Protein AF-A0AAP3DM49-F1 (afdb_monomer)

InterPro domains:
  IPR015915 Kelch-type beta-propeller [G3DSA:2.120.10.80] (5-156)
  IPR015915 Kelch-type beta-propeller [SSF117281] (11-156)

Secondary structure (DSSP, 8-state):
---------TT------------SS--SS-EEEEETTEEEEE-SS-EEEEETTTTEEEE-PPPPP---SS-S---EEEEEETTEEEEEEEEEETTEEEEEEEETTTTEEEEPP-SS-SEEEEEEE-SSEEEEEEESSS-TTT--EEEEEETTTTB-

pLDDT: mean 80.51, std 18.27, range [34.19, 98.38]

Sequence (156 aa):
MDAVGYSLAQNFIPYRWREESTFPIEEDYVRTVCYGSSVYCVSRTRVQIYDVITKTWRNGAPPPKSYFEGDEDVRFDIALYKDRIYWVGGTMDSYKGSFHLYDIKSNKWEQGQNDYIRDVVSCEVVGDKLYVISSEDRSLWYKKSFLVYDFLTSTW

Solvent-accessible surface area (backbone atoms only — not comparable to full-atom values): 9510 Å² total; per-residue (Å²): 137,83,88,81,85,85,77,98,55,102,78,67,78,76,94,68,91,76,89,84,70,82,76,92,69,90,74,62,86,63,42,78,48,77,56,92,60,31,40,42,38,38,36,80,67,37,27,43,33,37,29,74,82,82,67,44,77,47,76,54,56,54,57,77,76,56,69,60,96,67,89,90,77,73,36,48,30,59,38,72,54,93,68,30,40,38,41,38,24,17,54,37,48,98,85,40,20,34,35,35,35,34,36,66,87,81,52,42,77,48,81,52,90,66,95,63,57,23,30,28,78,42,46,50,68,62,83,69,30,39,41,33,42,30,9,69,41,98,40,74,90,80,35,76,39,83,46,54,34,31,70,85,81,73,41,108

Foldseek 3Di:
DDDDDDDDDPPDPDPDDDDLDDDPDDAPPWAWDDDPQWIFTAGQWFTWIARNPVRDIDTFDTDDHQPDPDDDAQAWEWDDDDQKIWIWFGHRDDQFGFTWIQRNVVSDIDGADDDAARHFPYWYDDPQKIWTWGASGSDDPPGTDIDIQGNVVSGD

Radius of gyration: 18.18 Å; Cα contacts (8 Å, |Δi|>4): 308; chains: 1; bounding box: 58×42×36 Å

Mean predicted aligned error: 9.1 Å

Structure (mmCIF, N/CA/C/O backbone):
data_AF-A0AAP3DM49-F1
#
_entry.id   AF-A0AAP3DM49-F1
#
loop_
_atom_site.group_PDB
_atom_site.id
_atom_site.type_symbol
_atom_site.label_atom_id
_atom_site.label_alt_id
_atom_site.label_comp_id
_atom_site.label_asym_id
_atom_site.label_entity_id
_atom_site.label_seq_id
_atom_site.pdbx_PDB_ins_code
_atom_site.Cartn_x
_atom_site.Cartn_y
_atom_site.Cartn_z
_atom_site.occupancy
_atom_site.B_iso_or_equiv
_atom_site.auth_seq_id
_atom_site.auth_comp_id
_atom_site.auth_asym_id
_atom_site.auth_atom_id
_atom_site.pdbx_PDB_model_num
ATOM 1 N N . MET A 1 1 ? -17.341 26.417 9.114 1.00 34.19 1 MET A N 1
ATOM 2 C CA . MET A 1 1 ? -18.198 27.516 8.613 1.00 34.19 1 MET A CA 1
ATOM 3 C C . MET A 1 1 ? -18.935 26.966 7.412 1.00 34.19 1 MET A C 1
ATOM 5 O O . MET A 1 1 ? -18.324 26.776 6.367 1.00 34.19 1 MET A O 1
ATOM 9 N N . ASP A 1 2 ? -20.196 26.590 7.597 1.00 36.22 2 ASP A N 1
ATOM 10 C CA . ASP A 1 2 ? -20.716 25.425 6.881 1.00 36.22 2 ASP A CA 1
ATOM 11 C C . ASP A 1 2 ? -21.700 25.866 5.794 1.00 36.22 2 ASP A C 1
ATOM 13 O O . ASP A 1 2 ? -22.807 26.326 6.077 1.00 36.22 2 ASP A O 1
ATOM 17 N N . ALA A 1 3 ? -21.282 25.744 4.534 1.00 34.47 3 ALA A N 1
ATOM 18 C CA . ALA A 1 3 ? -22.101 26.099 3.382 1.00 34.47 3 ALA A CA 1
ATOM 19 C C . ALA A 1 3 ? -23.149 25.006 3.105 1.00 34.47 3 ALA A C 1
ATOM 21 O O . ALA A 1 3 ? -22.873 24.015 2.431 1.00 34.47 3 ALA A O 1
ATOM 22 N N . VAL A 1 4 ? -24.366 25.186 3.627 1.00 45.91 4 VAL A N 1
ATOM 23 C CA . VAL A 1 4 ? -25.487 24.256 3.407 1.00 45.91 4 VAL A CA 1
ATOM 24 C C . VAL A 1 4 ? -26.321 24.704 2.205 1.00 45.91 4 VAL A C 1
ATOM 26 O O . VAL A 1 4 ? -27.171 25.587 2.314 1.00 45.91 4 VAL A O 1
ATOM 29 N N . GLY A 1 5 ? -26.095 24.072 1.052 1.00 38.22 5 GLY A N 1
ATOM 30 C CA . GLY A 1 5 ? -26.987 24.176 -0.104 1.00 38.22 5 GLY A CA 1
ATOM 31 C C . GLY A 1 5 ? -28.223 23.290 0.073 1.00 38.22 5 GLY A C 1
ATOM 32 O O . GLY A 1 5 ? -28.094 22.091 0.313 1.00 38.22 5 GLY A O 1
ATOM 33 N N . TYR A 1 6 ? -29.421 23.863 -0.060 1.00 40.28 6 TYR A N 1
ATOM 34 C CA . TYR A 1 6 ? -30.686 23.126 0.024 1.00 40.28 6 TYR A CA 1
ATOM 35 C C . TYR A 1 6 ? -31.212 22.761 -1.370 1.00 40.28 6 TYR A C 1
ATOM 37 O O . TYR A 1 6 ? -31.280 23.611 -2.255 1.00 40.28 6 TYR A O 1
ATOM 45 N N . SER A 1 7 ? -31.664 21.516 -1.545 1.00 41.06 7 SER A N 1
ATOM 46 C CA . SER A 1 7 ? -32.517 21.109 -2.669 1.00 41.06 7 SER A CA 1
ATOM 47 C C . SER A 1 7 ? -33.579 20.110 -2.194 1.00 41.06 7 SER A C 1
ATOM 49 O O . SER A 1 7 ? -33.396 19.421 -1.189 1.00 41.06 7 SER A O 1
ATOM 51 N N . LEU A 1 8 ? -34.733 20.086 -2.864 1.00 43.41 8 LEU A N 1
ATOM 52 C CA . LEU A 1 8 ? -35.932 19.383 -2.396 1.00 43.41 8 LEU A CA 1
ATOM 53 C C . LEU A 1 8 ? -35.984 17.935 -2.906 1.00 43.41 8 LEU A C 1
ATOM 55 O O . LEU A 1 8 ? -36.636 17.644 -3.906 1.00 43.41 8 LEU A O 1
ATOM 59 N N . ALA A 1 9 ? -35.339 17.017 -2.184 1.00 41.59 9 ALA A N 1
ATOM 60 C CA . ALA A 1 9 ? -35.462 15.574 -2.398 1.00 41.59 9 ALA A CA 1
ATOM 61 C C . ALA A 1 9 ? -35.582 14.830 -1.053 1.00 41.59 9 ALA A C 1
ATOM 63 O O . ALA A 1 9 ? -34.645 14.798 -0.257 1.00 41.59 9 ALA A O 1
ATOM 64 N N . GLN A 1 10 ? -36.742 14.216 -0.793 1.00 43.09 10 GLN A N 1
ATOM 65 C CA . GLN A 1 10 ? -37.153 13.706 0.532 1.00 43.09 10 GLN A CA 1
ATOM 66 C C . GLN A 1 10 ? -36.429 12.437 1.043 1.00 43.09 10 GLN A C 1
ATOM 68 O O . GLN A 1 10 ? -36.891 11.822 1.996 1.00 43.09 10 GLN A O 1
ATOM 73 N N . ASN A 1 11 ? -35.287 12.057 0.461 1.00 49.41 11 ASN A N 1
ATOM 74 C CA . ASN A 1 11 ? -34.416 10.982 0.966 1.00 49.41 11 ASN A CA 1
ATOM 75 C C . ASN A 1 11 ? -32.922 11.372 0.990 1.00 49.41 11 ASN A C 1
ATOM 77 O O . ASN A 1 11 ? -32.046 10.510 1.012 1.00 49.41 11 ASN A O 1
ATOM 81 N N . PHE A 1 12 ? -32.603 12.672 1.003 1.00 51.88 12 PHE A N 1
ATOM 82 C CA . PHE A 1 12 ? -31.234 13.123 1.266 1.00 51.88 12 PHE A CA 1
ATOM 83 C C . PHE A 1 12 ? -30.866 12.915 2.742 1.00 51.88 12 PHE A C 1
ATOM 85 O O . PHE A 1 12 ? -31.283 13.681 3.612 1.00 51.88 12 PHE A O 1
ATOM 92 N N . ILE A 1 13 ? -29.987 11.946 3.012 1.00 62.31 13 ILE A N 1
ATOM 93 C CA . ILE A 1 13 ? -29.038 12.091 4.122 1.00 62.31 13 ILE A CA 1
ATOM 94 C C . ILE A 1 13 ? -28.158 13.293 3.739 1.00 62.31 13 ILE A C 1
ATOM 96 O O . ILE A 1 13 ? -27.504 13.237 2.696 1.00 62.31 13 ILE A O 1
ATOM 100 N N . PRO A 1 14 ? -28.153 14.404 4.497 1.00 57.47 14 PRO A N 1
ATOM 101 C CA . PRO A 1 14 ? -27.366 15.568 4.114 1.00 57.47 14 PRO A CA 1
ATOM 102 C C . PRO A 1 14 ? -25.878 15.213 4.161 1.00 57.47 14 PRO A C 1
ATOM 104 O O . PRO A 1 14 ? -25.406 14.694 5.174 1.00 57.47 14 PRO A O 1
ATOM 107 N N . TYR A 1 15 ? -25.146 15.525 3.087 1.00 61.72 15 TYR A N 1
ATOM 108 C CA . TYR A 1 15 ? -23.695 15.345 2.981 1.00 61.72 15 TYR A CA 1
ATOM 109 C C . TYR A 1 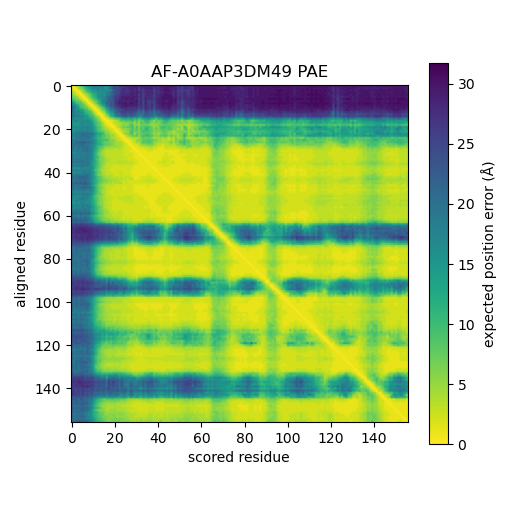15 ? -22.965 16.215 4.016 1.00 61.72 15 TYR A C 1
ATOM 111 O O . TYR A 1 15 ? -22.553 17.341 3.741 1.00 61.72 15 TYR A O 1
ATOM 119 N N . ARG A 1 16 ? -22.847 15.698 5.240 1.00 70.88 16 ARG A N 1
ATOM 120 C CA . ARG A 1 16 ? -22.150 16.329 6.359 1.00 70.88 16 ARG A CA 1
ATOM 121 C C . ARG A 1 16 ? -20.836 15.605 6.582 1.00 70.88 16 ARG A C 1
ATOM 123 O O . ARG A 1 16 ? -20.831 14.420 6.905 1.00 70.88 16 ARG A O 1
ATOM 130 N N . TRP A 1 17 ? -19.738 16.337 6.452 1.00 74.75 17 TRP A N 1
ATOM 131 C CA . TRP A 1 17 ? -18.451 15.883 6.957 1.00 74.75 17 TRP A CA 1
ATOM 132 C C . TRP A 1 17 ? -18.548 15.690 8.473 1.00 74.75 17 TRP A C 1
ATOM 134 O O . TRP A 1 17 ? -19.102 16.535 9.179 1.00 74.75 17 TRP A O 1
ATOM 144 N N . ARG A 1 18 ? -18.031 14.563 8.961 1.00 78.25 18 ARG A N 1
ATOM 145 C CA . ARG A 1 18 ? -17.953 14.228 10.382 1.00 78.25 18 ARG A CA 1
ATOM 146 C C . ARG A 1 18 ? -16.551 13.728 10.693 1.00 78.25 18 ARG A C 1
ATOM 148 O O . ARG A 1 18 ? -16.019 12.887 9.976 1.00 78.25 18 ARG A O 1
ATOM 155 N N . GLU A 1 19 ? -16.000 14.208 11.797 1.00 79.06 19 GLU A N 1
ATOM 156 C CA . GLU A 1 19 ? -14.823 13.617 12.415 1.00 79.06 19 GLU A CA 1
ATOM 157 C C . GLU A 1 19 ? -15.241 12.358 13.200 1.00 79.06 19 GLU A C 1
ATOM 159 O O . GLU A 1 19 ? -16.093 12.417 14.091 1.00 79.06 19 GLU A O 1
ATOM 164 N N . GLU A 1 20 ? -14.694 11.200 12.824 1.00 75.50 20 GLU A N 1
ATOM 165 C CA . GLU A 1 20 ? -14.946 9.913 13.496 1.00 75.50 20 GLU A CA 1
ATOM 166 C C . GLU A 1 20 ? -13.873 9.587 14.549 1.00 75.50 20 GLU A C 1
ATOM 168 O O . GLU A 1 20 ? -14.151 8.874 15.513 1.00 75.50 20 GLU A O 1
ATOM 173 N N . SER A 1 21 ? -12.645 10.080 14.354 1.00 80.06 21 SER A N 1
ATOM 174 C CA . SER A 1 21 ? -11.493 9.924 15.248 1.00 80.06 21 SER A CA 1
ATOM 175 C C . SER A 1 21 ? -10.353 10.837 14.783 1.00 80.06 21 SER A C 1
ATOM 177 O O . SER A 1 21 ? -10.177 11.012 13.575 1.00 80.06 21 SER A O 1
ATOM 179 N N . THR A 1 22 ? -9.551 11.364 15.709 1.00 77.50 22 THR A N 1
ATOM 180 C CA . THR A 1 22 ? -8.269 12.000 15.376 1.00 77.50 22 THR A CA 1
ATOM 181 C C . THR A 1 22 ? -7.237 10.953 14.951 1.00 77.50 22 THR A C 1
ATOM 183 O O . THR A 1 22 ? -7.276 9.797 15.376 1.00 77.50 22 THR A O 1
ATOM 186 N N . PHE A 1 23 ? -6.293 11.357 14.101 1.00 74.75 23 PHE A N 1
ATOM 187 C CA . PHE A 1 23 ? -5.156 10.527 13.701 1.00 74.75 23 PHE A CA 1
ATOM 188 C C . PHE A 1 23 ? -4.154 10.472 14.878 1.00 74.75 23 PHE A C 1
ATOM 190 O O . PHE A 1 23 ? -3.756 11.532 15.359 1.00 74.75 23 PHE A O 1
ATOM 197 N N . PRO A 1 24 ? -3.773 9.293 15.412 1.00 79.25 24 PRO A N 1
ATOM 198 C CA . PRO A 1 24 ? -3.130 9.216 16.729 1.00 79.25 24 PRO A CA 1
ATOM 199 C C . PRO A 1 24 ? -1.628 9.529 16.708 1.00 79.25 24 PRO A C 1
ATOM 201 O O . PRO A 1 24 ? -1.058 9.824 17.758 1.00 79.25 24 PRO A O 1
ATOM 204 N N . ILE A 1 25 ? -0.983 9.465 15.540 1.00 81.69 25 ILE A N 1
ATOM 205 C CA . ILE A 1 25 ? 0.359 10.002 15.300 1.00 81.69 25 ILE A CA 1
ATOM 206 C C . ILE A 1 25 ? 0.333 10.716 13.950 1.00 81.69 25 ILE A C 1
ATOM 208 O O . ILE A 1 25 ? 0.103 10.072 12.927 1.00 81.69 25 ILE A O 1
ATOM 212 N N . GLU A 1 26 ? 0.560 12.027 13.939 1.00 79.19 26 GLU A N 1
ATOM 213 C CA . GLU A 1 26 ? 0.622 12.823 12.709 1.00 79.19 26 GLU A CA 1
ATOM 214 C C . GLU A 1 26 ? 1.755 12.326 11.793 1.00 79.19 26 GLU A C 1
ATOM 216 O O . GLU A 1 26 ? 2.895 12.165 12.223 1.00 79.19 26 GLU A O 1
ATOM 221 N N . GLU A 1 27 ? 1.428 12.058 10.528 1.00 81.19 27 GLU A N 1
ATOM 222 C CA . GLU A 1 27 ? 2.357 11.619 9.482 1.00 81.19 27 GLU A CA 1
ATOM 223 C C . GLU A 1 27 ? 1.943 12.271 8.155 1.00 81.19 27 GLU A C 1
ATOM 225 O O . GLU A 1 27 ? 0.755 12.493 7.909 1.00 81.19 27 GLU A O 1
ATOM 230 N N . ASP A 1 28 ? 2.911 12.534 7.279 1.00 77.75 28 ASP A N 1
ATOM 231 C CA . ASP A 1 28 ? 2.680 13.056 5.933 1.00 77.75 28 ASP A CA 1
ATOM 232 C C . ASP A 1 28 ? 2.716 11.949 4.859 1.00 77.75 28 ASP A C 1
ATOM 234 O O . ASP A 1 28 ? 2.939 10.768 5.142 1.00 77.75 28 ASP A O 1
ATOM 238 N N . TYR A 1 29 ? 2.431 12.334 3.608 1.00 81.00 29 TYR A N 1
ATOM 239 C CA . TYR A 1 29 ? 2.415 11.456 2.427 1.00 81.00 29 TYR A CA 1
ATOM 240 C C . TYR A 1 29 ? 1.614 10.148 2.585 1.00 81.00 29 TYR A C 1
ATOM 242 O O . TYR A 1 29 ? 1.850 9.182 1.860 1.00 81.00 29 TYR A O 1
ATOM 250 N N . VAL A 1 30 ? 0.632 10.125 3.489 1.00 89.06 30 VAL A N 1
ATOM 251 C CA . VAL A 1 30 ? -0.193 8.947 3.770 1.00 89.06 30 VAL A CA 1
ATOM 252 C C . VAL A 1 30 ? -0.918 8.468 2.505 1.00 89.06 30 VAL A C 1
ATOM 254 O O . VAL A 1 30 ? -1.437 9.261 1.713 1.00 89.06 30 VAL A O 1
ATOM 257 N N . ARG A 1 31 ? -0.967 7.148 2.328 1.00 93.62 31 ARG A N 1
ATOM 258 C CA . ARG A 1 31 ? -1.854 6.435 1.402 1.00 93.62 31 ARG A CA 1
ATOM 259 C C . ARG A 1 31 ? -2.789 5.525 2.185 1.00 93.62 31 ARG A C 1
ATOM 261 O O . ARG A 1 31 ? -2.442 5.076 3.277 1.00 93.62 31 ARG A O 1
ATOM 268 N N . THR A 1 32 ? -3.970 5.249 1.640 1.00 96.00 32 THR A N 1
ATOM 269 C CA . THR A 1 32 ? -5.011 4.487 2.344 1.00 96.00 32 THR A CA 1
ATOM 270 C C . THR A 1 32 ? -5.623 3.397 1.484 1.00 96.00 32 THR A C 1
ATOM 272 O O . THR A 1 32 ? -6.038 3.672 0.363 1.00 96.00 32 THR A O 1
ATOM 275 N N . VAL A 1 33 ? -5.770 2.195 2.046 1.00 97.88 33 VAL A N 1
ATOM 276 C CA . VAL A 1 33 ? -6.575 1.104 1.467 1.00 97.88 33 VAL A CA 1
ATOM 277 C C . VAL A 1 33 ? -7.485 0.478 2.522 1.00 97.88 33 VAL A C 1
ATOM 279 O O . VAL A 1 33 ? -7.161 0.466 3.710 1.00 97.88 33 VAL A O 1
ATOM 282 N N . CYS A 1 34 ? -8.628 -0.055 2.092 1.00 97.75 34 CYS A N 1
ATOM 283 C CA . CYS A 1 34 ? -9.630 -0.656 2.972 1.00 97.75 34 CYS A CA 1
ATOM 284 C C . CYS A 1 34 ? -9.630 -2.182 2.830 1.00 97.75 34 CYS A C 1
ATOM 286 O O . CYS A 1 34 ? -9.885 -2.698 1.744 1.00 97.75 34 CYS A O 1
ATOM 288 N N . TYR A 1 35 ? -9.403 -2.904 3.928 1.00 97.81 35 TYR A N 1
ATOM 289 C CA . TYR A 1 35 ? -9.494 -4.365 3.992 1.00 97.81 35 TYR A CA 1
ATOM 290 C C . TYR A 1 35 ? -10.443 -4.765 5.131 1.00 97.81 35 TYR A C 1
ATOM 292 O O . TYR A 1 35 ? -10.153 -4.557 6.313 1.00 97.81 35 TYR A O 1
ATOM 300 N N . GLY A 1 36 ? -11.604 -5.324 4.779 1.00 97.06 36 GLY A N 1
ATOM 301 C CA . GLY A 1 36 ? -12.672 -5.615 5.740 1.00 97.06 36 GLY A CA 1
ATOM 302 C C . GLY A 1 36 ? -13.152 -4.346 6.455 1.00 97.06 36 GLY A C 1
ATOM 303 O O . GLY A 1 36 ? -13.514 -3.366 5.811 1.00 97.06 36 GLY A O 1
ATOM 304 N N . SER A 1 37 ? -13.137 -4.360 7.789 1.00 96.88 37 SER A N 1
ATOM 305 C CA . SER A 1 37 ? -13.428 -3.201 8.646 1.00 96.88 37 SER A CA 1
ATOM 306 C C . SER A 1 37 ? -12.239 -2.253 8.853 1.00 96.88 37 SER A C 1
ATOM 308 O O . SER A 1 37 ? -12.407 -1.200 9.465 1.00 96.88 37 SER A O 1
ATOM 310 N N . SER A 1 38 ? -11.036 -2.610 8.393 1.00 97.69 38 SER A N 1
ATOM 311 C CA . SER A 1 38 ? -9.807 -1.856 8.659 1.00 97.69 38 SER A CA 1
ATOM 312 C C . SER A 1 38 ? -9.429 -0.931 7.498 1.00 97.69 38 SER A C 1
ATOM 314 O O . SER A 1 38 ? -9.205 -1.390 6.376 1.00 97.69 38 SER A O 1
ATOM 316 N N . VAL A 1 39 ? -9.266 0.361 7.789 1.00 97.31 39 VAL A N 1
ATOM 317 C CA . VAL A 1 39 ? -8.558 1.316 6.924 1.00 97.31 39 VAL A CA 1
ATOM 318 C C . VAL A 1 39 ? -7.079 1.282 7.299 1.00 97.31 39 VAL A C 1
ATOM 320 O O . VAL A 1 39 ? -6.716 1.561 8.442 1.00 97.31 39 VAL A O 1
ATOM 323 N N . TYR A 1 40 ? -6.230 0.917 6.344 1.00 97.62 40 TYR A N 1
ATOM 324 C CA . TYR A 1 40 ? -4.778 0.877 6.483 1.00 97.62 40 TYR A CA 1
ATOM 325 C C . TYR A 1 40 ? -4.178 2.178 5.956 1.00 97.62 40 TYR A C 1
ATOM 327 O O . TYR A 1 40 ? -4.140 2.389 4.747 1.00 97.62 40 TYR A O 1
ATOM 335 N N . CYS A 1 41 ? -3.697 3.024 6.862 1.00 96.00 41 CYS A N 1
ATOM 336 C CA . CYS A 1 41 ? -3.040 4.292 6.569 1.00 96.00 41 CYS A CA 1
ATOM 337 C C . CYS A 1 41 ? -1.518 4.090 6.600 1.00 96.00 41 CYS A C 1
ATOM 339 O O . CYS A 1 41 ? -0.919 3.939 7.667 1.00 96.00 41 CYS A O 1
ATOM 341 N N . VAL A 1 42 ? -0.897 4.053 5.424 1.00 93.25 42 VAL A N 1
ATOM 342 C CA . VAL A 1 42 ? 0.537 3.792 5.237 1.00 93.25 42 VAL A CA 1
ATOM 343 C C . VAL A 1 42 ? 1.249 5.111 4.949 1.00 93.25 42 VAL A C 1
ATOM 345 O O . VAL A 1 42 ? 0.901 5.796 3.990 1.00 93.25 42 VAL A O 1
ATOM 348 N N . SER A 1 43 ? 2.231 5.470 5.773 1.00 89.38 43 SER A N 1
ATOM 349 C CA . SER A 1 43 ? 3.093 6.645 5.592 1.00 89.38 43 SER A CA 1
ATOM 350 C C . SER A 1 43 ? 4.523 6.231 5.241 1.00 89.38 43 SER A C 1
ATOM 352 O O . SER A 1 43 ? 4.847 5.047 5.157 1.00 89.38 43 SER A O 1
ATOM 354 N N . ARG A 1 44 ? 5.416 7.220 5.129 1.00 83.81 44 ARG A N 1
ATOM 355 C CA . ARG A 1 44 ? 6.865 7.024 4.965 1.00 83.81 44 ARG A CA 1
ATOM 356 C C . ARG A 1 44 ? 7.522 6.243 6.117 1.00 83.81 44 ARG A C 1
ATOM 358 O O . ARG A 1 44 ? 8.606 5.700 5.924 1.00 83.81 44 ARG A O 1
ATOM 365 N N . THR A 1 45 ? 6.897 6.184 7.302 1.00 86.06 45 THR A N 1
ATOM 366 C CA . THR A 1 45 ? 7.489 5.557 8.503 1.00 86.06 45 THR A CA 1
ATOM 367 C C . THR A 1 45 ? 6.562 4.621 9.293 1.00 86.06 45 THR A C 1
ATOM 369 O O . THR A 1 45 ? 7.041 3.886 10.163 1.00 86.06 45 THR A O 1
ATOM 372 N N . ARG A 1 46 ? 5.250 4.583 9.003 1.00 90.69 46 ARG A N 1
ATOM 373 C CA . ARG A 1 46 ? 4.254 3.812 9.776 1.00 90.69 46 ARG A CA 1
ATOM 374 C C . ARG A 1 46 ? 3.214 3.109 8.916 1.00 90.69 46 ARG A C 1
ATOM 376 O O . ARG A 1 46 ? 2.905 3.512 7.801 1.00 90.69 46 ARG A O 1
ATOM 383 N N . VAL A 1 47 ? 2.596 2.104 9.530 1.00 94.88 47 VAL A N 1
ATOM 384 C CA . VAL A 1 47 ? 1.272 1.599 9.162 1.00 94.88 47 VAL A CA 1
ATOM 385 C C . VAL A 1 47 ? 0.360 1.847 10.363 1.00 94.88 47 VAL A C 1
ATOM 387 O O . VAL A 1 47 ? 0.526 1.210 11.403 1.00 94.88 47 VAL A O 1
ATOM 390 N N . GLN A 1 48 ? -0.572 2.789 10.247 1.00 95.56 48 GLN A N 1
ATOM 391 C CA . GLN A 1 48 ? -1.591 3.086 11.260 1.00 95.56 48 GLN A CA 1
ATOM 392 C C . GLN A 1 48 ? -2.934 2.555 10.762 1.00 95.56 48 GLN A C 1
ATOM 394 O O . GLN A 1 48 ? -3.296 2.772 9.611 1.00 95.56 48 GLN A O 1
ATOM 399 N N . ILE A 1 49 ? -3.653 1.803 11.591 1.00 97.31 49 ILE A N 1
ATOM 400 C CA . ILE A 1 49 ? -4.794 1.001 11.143 1.00 97.31 49 ILE A CA 1
ATOM 401 C C . ILE A 1 49 ? -6.010 1.349 11.991 1.00 97.31 49 ILE A C 1
ATOM 403 O O . ILE A 1 49 ? -5.997 1.121 13.202 1.00 97.31 49 ILE A O 1
ATOM 407 N N . TYR A 1 50 ? -7.050 1.882 11.357 1.00 96.56 50 TYR A N 1
ATOM 408 C CA . TYR A 1 50 ? -8.312 2.242 11.998 1.00 96.56 50 TYR A CA 1
ATOM 409 C C . TYR A 1 50 ? -9.373 1.189 11.706 1.00 96.56 50 TYR A C 1
ATOM 411 O O . TYR A 1 50 ? -9.655 0.914 10.540 1.00 96.56 50 TYR A O 1
ATOM 419 N N . ASP A 1 51 ? -9.988 0.622 12.741 1.00 96.06 51 ASP A N 1
ATOM 420 C CA . ASP A 1 51 ? -11.170 -0.220 12.565 1.00 96.06 51 ASP A CA 1
ATOM 421 C C . ASP A 1 51 ? -12.450 0.629 12.643 1.00 96.06 51 ASP A C 1
ATOM 423 O O . ASP A 1 51 ? -12.726 1.288 13.651 1.00 96.06 51 ASP A O 1
ATOM 427 N N . VAL A 1 52 ? -13.246 0.615 11.570 1.00 94.31 52 VAL A N 1
ATOM 428 C CA . VAL A 1 52 ? -14.440 1.468 11.440 1.00 94.31 52 VAL A CA 1
ATOM 429 C C . VAL A 1 52 ? -15.632 1.002 12.283 1.00 94.31 52 VAL A C 1
ATOM 431 O O . VAL A 1 52 ? -16.593 1.765 12.417 1.00 94.31 52 VAL A O 1
ATOM 434 N N . ILE A 1 53 ? -15.586 -0.216 12.835 1.00 94.69 53 ILE A N 1
ATOM 435 C CA . ILE A 1 53 ? -16.638 -0.814 13.667 1.00 94.69 53 ILE A CA 1
ATOM 436 C C . ILE A 1 53 ? -16.355 -0.539 15.145 1.00 94.69 53 ILE A C 1
ATOM 438 O O . ILE A 1 53 ? -17.228 -0.023 15.842 1.00 94.69 53 ILE A O 1
ATOM 442 N N . THR A 1 54 ? -15.139 -0.823 15.622 1.00 94.44 54 THR A N 1
ATOM 443 C CA . THR A 1 54 ? -14.747 -0.542 17.018 1.00 94.44 54 THR A CA 1
ATOM 444 C C . THR A 1 54 ? -14.347 0.915 17.249 1.00 94.44 54 THR A C 1
ATOM 446 O O . THR A 1 54 ? -14.280 1.341 18.400 1.00 94.44 54 THR A O 1
ATOM 449 N N . LYS A 1 55 ? -14.100 1.685 16.177 1.00 92.38 55 LYS A N 1
ATOM 450 C CA . LYS A 1 55 ? -13.645 3.089 1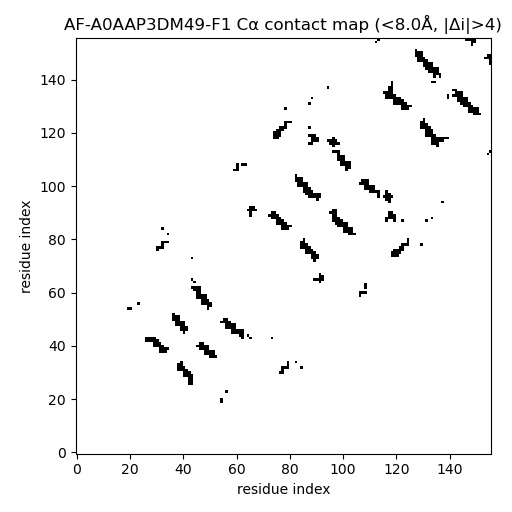6.200 1.00 92.38 55 LYS A CA 1
ATOM 451 C C . LYS A 1 55 ? -12.271 3.280 16.860 1.00 92.38 55 LYS A C 1
ATOM 453 O O . LYS A 1 55 ? -11.975 4.353 17.382 1.00 92.38 55 LYS A O 1
ATOM 458 N N . THR A 1 56 ? -11.422 2.251 16.826 1.00 93.38 56 THR A N 1
ATOM 459 C CA . THR A 1 56 ? -10.098 2.239 17.473 1.00 93.38 56 THR A CA 1
ATOM 460 C C . THR A 1 56 ? -8.952 2.154 16.474 1.00 93.38 56 THR A C 1
ATOM 462 O O . THR A 1 56 ? -9.033 1.417 15.491 1.00 93.38 56 THR A O 1
ATOM 465 N N . TRP A 1 57 ? -7.840 2.814 16.797 1.00 96.44 57 TRP A N 1
ATOM 466 C CA . TRP A 1 57 ? -6.571 2.686 16.082 1.00 96.44 57 TRP A CA 1
ATOM 467 C C . TRP A 1 57 ? -5.665 1.595 16.667 1.00 96.44 57 TRP A C 1
ATOM 469 O O . TRP A 1 57 ? -5.658 1.352 17.874 1.00 96.44 57 TRP A O 1
ATOM 479 N N . ARG A 1 58 ? -4.832 0.997 15.811 1.00 96.00 58 ARG A N 1
ATOM 480 C CA . ARG A 1 58 ? -3.678 0.157 16.173 1.00 96.00 58 ARG A CA 1
ATOM 481 C C . ARG A 1 58 ? -2.528 0.378 15.187 1.00 96.00 58 ARG A C 1
ATOM 483 O O . ARG A 1 58 ? -2.765 0.716 14.031 1.00 96.00 58 ARG A O 1
ATOM 490 N N . ASN A 1 59 ? -1.294 0.126 15.612 1.00 95.56 59 ASN A N 1
ATOM 491 C CA . ASN A 1 59 ? -0.141 0.126 14.707 1.00 95.56 59 ASN A CA 1
ATOM 492 C C . ASN A 1 59 ? 0.033 -1.250 14.041 1.00 95.56 59 ASN A C 1
ATOM 494 O O . ASN A 1 59 ? -0.129 -2.288 14.687 1.00 95.56 59 ASN A O 1
ATOM 498 N N . GLY A 1 60 ? 0.386 -1.252 12.757 1.00 96.44 60 GLY A N 1
ATOM 499 C CA . GLY A 1 60 ? 1.012 -2.385 12.076 1.00 96.44 60 GLY A CA 1
ATOM 500 C C . GLY A 1 60 ? 2.538 -2.348 12.220 1.00 96.44 60 GLY A C 1
ATOM 501 O O . GLY A 1 60 ? 3.098 -1.447 12.848 1.00 96.44 60 GLY A O 1
ATOM 502 N N . ALA A 1 61 ? 3.227 -3.321 11.626 1.00 96.00 61 ALA A N 1
ATOM 503 C CA . ALA A 1 61 ? 4.675 -3.256 11.465 1.00 96.00 61 ALA A CA 1
ATOM 504 C C . ALA A 1 61 ? 5.056 -2.055 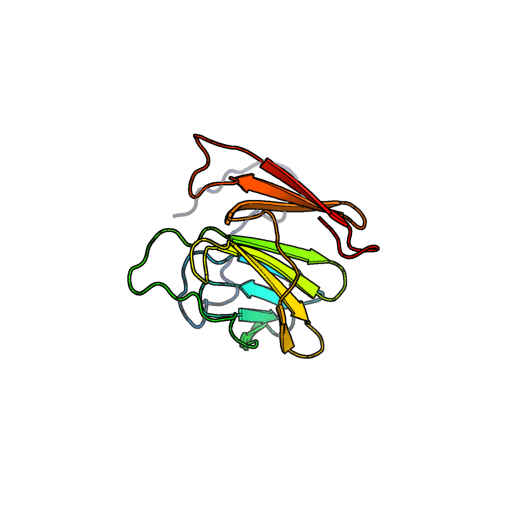10.573 1.00 96.00 61 ALA A C 1
ATOM 506 O O . ALA A 1 61 ? 4.424 -1.855 9.529 1.00 96.00 61 ALA A O 1
ATOM 507 N N . PRO A 1 62 ? 6.069 -1.253 10.955 1.00 91.25 62 PRO A N 1
ATOM 508 C CA . PRO A 1 62 ? 6.498 -0.115 10.152 1.00 91.25 62 PRO A CA 1
ATOM 509 C C . PRO A 1 62 ? 7.027 -0.589 8.787 1.00 91.25 62 PRO A C 1
ATOM 511 O O . PRO A 1 62 ? 7.550 -1.706 8.706 1.00 91.25 62 PRO A O 1
ATOM 514 N N . PRO A 1 63 ? 6.918 0.238 7.731 1.00 88.38 63 PRO A N 1
ATOM 515 C CA . PRO A 1 63 ? 7.582 -0.008 6.457 1.00 88.38 63 PRO A CA 1
ATOM 516 C C . PRO A 1 63 ? 9.0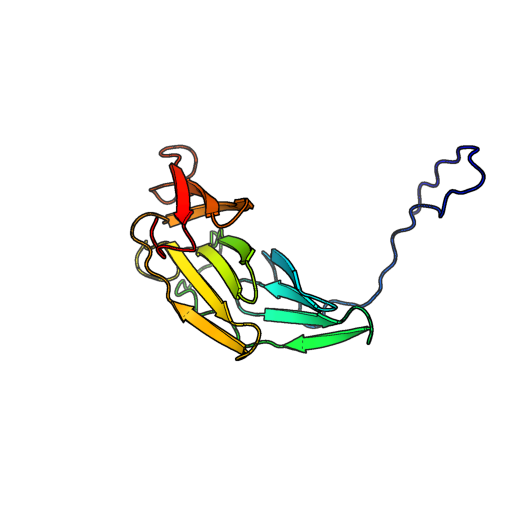91 -0.250 6.626 1.00 88.38 63 PRO A C 1
ATOM 518 O O . PRO A 1 63 ? 9.685 0.189 7.621 1.00 88.38 63 PRO A O 1
ATOM 521 N N . PRO A 1 64 ? 9.745 -0.906 5.650 1.00 83.25 64 PRO A N 1
ATOM 522 C CA . PRO A 1 64 ? 11.199 -0.883 5.536 1.00 83.25 64 PRO A CA 1
ATOM 523 C C . PRO A 1 64 ? 11.717 0.562 5.584 1.00 83.25 64 PRO A C 1
ATOM 525 O O . PRO A 1 64 ? 11.052 1.485 5.114 1.00 83.25 64 PRO A O 1
ATOM 528 N N . LYS A 1 65 ? 12.893 0.788 6.178 1.00 70.12 65 LYS A N 1
ATOM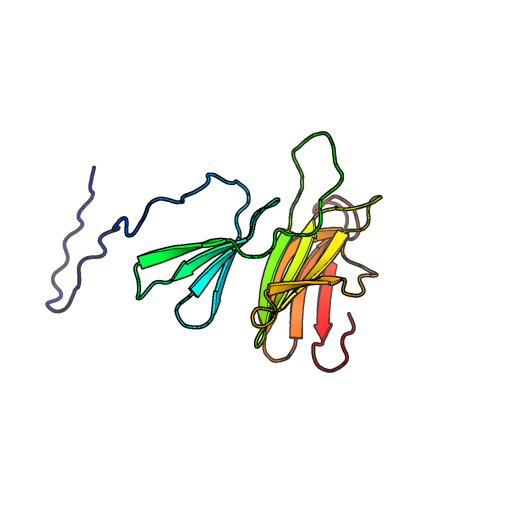 529 C CA . LYS A 1 65 ? 13.426 2.149 6.311 1.00 70.12 65 LYS A CA 1
ATOM 530 C C . LYS A 1 65 ? 13.902 2.699 4.968 1.00 70.12 65 LYS A C 1
ATOM 532 O O . LYS A 1 65 ? 14.876 2.203 4.409 1.00 70.12 65 LYS A O 1
ATOM 537 N N . SER A 1 66 ? 13.290 3.802 4.548 1.00 55.88 66 SER A N 1
ATOM 538 C CA . SER A 1 66 ? 13.808 4.678 3.499 1.00 55.88 66 SER A CA 1
ATOM 539 C C . SER A 1 66 ? 15.092 5.370 3.958 1.00 55.88 66 SER A C 1
ATOM 541 O O . SER A 1 66 ? 15.042 6.243 4.824 1.00 55.88 66 SER A O 1
ATOM 543 N N . TYR A 1 67 ? 16.243 5.000 3.389 1.00 51.75 67 TYR A N 1
ATOM 544 C CA . TYR A 1 67 ? 17.538 5.599 3.731 1.00 51.75 67 TYR A CA 1
ATOM 545 C C . TYR A 1 67 ? 17.828 6.869 2.918 1.00 51.75 67 TYR A C 1
ATOM 547 O O . TYR A 1 67 ? 18.642 6.862 1.998 1.00 51.75 67 TYR A O 1
ATOM 555 N N . PHE A 1 68 ? 17.208 7.982 3.319 1.00 47.81 68 PHE A N 1
ATOM 556 C CA . PHE A 1 68 ? 17.682 9.326 2.977 1.00 47.81 68 PHE A CA 1
ATOM 557 C C . PHE A 1 68 ? 17.649 10.224 4.217 1.00 47.81 68 PHE A C 1
ATOM 559 O O . PHE A 1 68 ? 16.586 10.511 4.764 1.00 47.81 68 PHE A O 1
ATOM 566 N N . GLU A 1 69 ? 18.829 10.656 4.667 1.00 41.53 69 GLU A N 1
ATOM 567 C CA . GLU A 1 69 ? 18.961 11.770 5.606 1.00 41.53 69 GLU A CA 1
ATOM 568 C C . GLU A 1 69 ? 18.815 13.067 4.802 1.00 41.53 69 GLU A C 1
ATOM 570 O O . GLU A 1 69 ? 19.704 13.437 4.036 1.00 41.53 69 GLU A O 1
ATOM 575 N N . GLY A 1 70 ? 17.651 13.706 4.932 1.00 49.56 70 GLY A N 1
ATOM 576 C CA . GLY A 1 70 ? 17.197 14.790 4.062 1.00 49.56 70 GLY A CA 1
ATOM 577 C C . GLY A 1 70 ? 15.887 14.412 3.373 1.00 49.56 70 GLY A C 1
ATOM 578 O O . GLY A 1 70 ? 15.864 13.570 2.474 1.00 49.56 70 GLY A O 1
ATOM 579 N N . ASP A 1 71 ? 14.792 15.026 3.822 1.00 55.56 71 ASP A N 1
ATOM 580 C CA . ASP A 1 71 ? 13.485 14.961 3.167 1.00 55.56 71 ASP A CA 1
ATOM 581 C C . ASP A 1 71 ? 13.548 15.451 1.712 1.00 55.56 71 ASP A C 1
ATOM 583 O O . ASP A 1 71 ? 14.334 16.333 1.393 1.00 55.56 71 ASP A O 1
ATOM 587 N N . GLU A 1 72 ? 12.682 14.906 0.845 1.00 52.66 72 GLU A N 1
ATOM 588 C CA . GLU A 1 72 ? 11.495 15.645 0.346 1.00 52.66 72 GLU A CA 1
ATOM 589 C C . GLU A 1 72 ? 10.766 14.938 -0.825 1.00 52.66 72 GLU A C 1
ATOM 591 O O . GLU A 1 72 ? 9.608 15.237 -1.098 1.00 52.66 72 GLU A O 1
ATOM 596 N N . ASP A 1 73 ? 11.377 13.914 -1.443 1.00 60.66 73 ASP A N 1
ATOM 597 C CA . ASP A 1 73 ? 10.907 13.260 -2.689 1.00 60.66 73 ASP A CA 1
ATOM 598 C C . ASP A 1 73 ? 10.567 11.747 -2.569 1.00 60.66 73 ASP A C 1
ATOM 600 O O . ASP A 1 73 ? 10.811 10.958 -3.485 1.00 60.66 73 ASP A O 1
ATOM 604 N N . VAL A 1 74 ? 9.986 11.282 -1.456 1.00 67.62 74 VAL A N 1
ATOM 605 C CA . VAL A 1 74 ? 9.530 9.873 -1.351 1.00 67.62 74 VAL A CA 1
ATOM 606 C C . VAL A 1 74 ? 8.129 9.719 -1.959 1.00 67.62 74 VAL A C 1
ATOM 608 O O . VAL A 1 74 ? 7.135 9.631 -1.238 1.00 67.62 74 VAL A O 1
ATOM 611 N N . ARG A 1 75 ? 8.034 9.686 -3.296 1.00 79.94 75 ARG A N 1
ATOM 612 C CA . ARG A 1 75 ? 6.759 9.450 -4.001 1.00 79.94 75 ARG A CA 1
ATOM 613 C C . ARG A 1 75 ? 6.534 7.957 -4.204 1.00 79.94 75 ARG A C 1
ATOM 615 O O . ARG A 1 75 ? 7.183 7.304 -5.023 1.00 79.94 75 ARG A O 1
ATOM 622 N N . PHE A 1 76 ? 5.614 7.429 -3.415 1.00 87.38 76 PHE A N 1
ATOM 623 C CA . PHE A 1 76 ? 5.096 6.076 -3.528 1.00 87.38 76 PHE A CA 1
ATOM 624 C C . PHE A 1 76 ? 3.582 6.125 -3.731 1.00 87.38 76 PHE A C 1
ATOM 626 O O . PHE A 1 76 ? 2.931 7.145 -3.472 1.00 87.38 76 PHE A O 1
ATOM 633 N N . ASP A 1 77 ? 3.022 5.006 -4.159 1.00 92.69 77 ASP A N 1
ATOM 634 C CA . ASP A 1 77 ? 1.603 4.721 -4.011 1.00 92.69 77 ASP A CA 1
ATOM 635 C C . ASP A 1 77 ? 1.415 3.300 -3.465 1.00 92.69 77 ASP A C 1
ATOM 637 O O . ASP A 1 77 ? 2.382 2.529 -3.384 1.00 92.69 77 ASP A O 1
ATOM 641 N N . ILE A 1 78 ? 0.200 2.964 -3.031 1.00 95.06 78 ILE A N 1
ATOM 642 C CA . ILE A 1 78 ? -0.119 1.612 -2.559 1.00 95.06 78 ILE A CA 1
ATOM 643 C C . ILE A 1 78 ? -1.394 1.089 -3.215 1.00 95.06 78 ILE A C 1
ATOM 645 O O . ILE A 1 78 ? -2.337 1.844 -3.430 1.00 95.06 78 ILE A O 1
ATOM 649 N N . ALA A 1 79 ? -1.469 -0.224 -3.418 1.00 97.75 79 ALA A N 1
ATOM 650 C CA . ALA A 1 79 ? -2.706 -0.888 -3.813 1.00 97.75 79 ALA A CA 1
ATOM 651 C C . ALA A 1 79 ? -2.936 -2.180 -3.018 1.00 97.75 79 ALA A C 1
ATOM 653 O O . ALA A 1 79 ? -1.993 -2.862 -2.612 1.00 97.75 79 ALA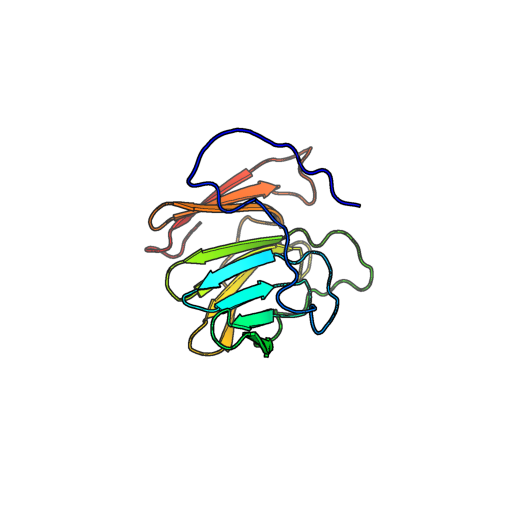 A O 1
ATOM 654 N N . LEU A 1 80 ? -4.202 -2.527 -2.786 1.00 98.25 80 LEU A N 1
ATOM 655 C CA . LEU A 1 80 ? -4.591 -3.773 -2.125 1.00 98.25 80 LEU A CA 1
ATOM 656 C C . LEU A 1 80 ? -4.884 -4.848 -3.174 1.00 98.25 80 LEU A C 1
ATOM 658 O O . LEU A 1 80 ? -5.715 -4.646 -4.056 1.00 98.25 80 LEU A O 1
ATOM 662 N N . TYR A 1 81 ? -4.282 -6.024 -3.021 1.00 98.25 81 TYR A N 1
ATOM 663 C CA . TYR A 1 81 ? -4.674 -7.210 -3.773 1.00 98.25 81 TYR A CA 1
ATOM 664 C C . TYR A 1 81 ? -4.712 -8.434 -2.854 1.00 98.25 81 TYR A C 1
ATOM 666 O O . TYR A 1 81 ? -3.722 -8.805 -2.219 1.00 98.25 81 TYR A O 1
ATOM 674 N N . LYS A 1 82 ? -5.893 -9.061 -2.782 1.00 96.69 82 LYS A N 1
ATOM 675 C CA . LYS A 1 82 ? -6.208 -10.166 -1.860 1.00 96.69 82 LYS A CA 1
ATOM 676 C C . LYS A 1 82 ? -5.862 -9.756 -0.414 1.00 96.69 82 LYS A C 1
ATOM 678 O O . LYS A 1 82 ? -6.401 -8.765 0.069 1.00 96.69 82 LYS A O 1
ATOM 683 N N . ASP A 1 83 ? -4.971 -10.476 0.265 1.00 97.38 83 ASP A N 1
ATOM 684 C CA . ASP A 1 83 ? -4.598 -10.224 1.669 1.00 97.38 83 ASP A CA 1
ATOM 685 C C . ASP A 1 83 ? -3.323 -9.362 1.828 1.00 97.38 83 ASP A C 1
ATOM 687 O O . ASP A 1 83 ? -2.700 -9.357 2.895 1.00 97.38 83 ASP A O 1
ATOM 691 N N . ARG A 1 84 ? -2.868 -8.699 0.755 1.00 98.19 84 ARG A N 1
ATOM 692 C CA . ARG A 1 84 ? -1.554 -8.039 0.680 1.00 98.19 84 ARG A CA 1
ATOM 693 C C . ARG A 1 84 ? -1.668 -6.606 0.157 1.00 98.19 84 ARG A C 1
ATOM 695 O O . ARG A 1 84 ? -2.316 -6.355 -0.858 1.00 98.19 84 ARG A O 1
ATOM 702 N N . ILE A 1 85 ? -1.023 -5.670 0.854 1.00 98.31 85 ILE A N 1
ATOM 703 C CA . ILE A 1 85 ? -0.895 -4.267 0.430 1.00 98.31 85 ILE A CA 1
ATOM 704 C C . ILE A 1 85 ? 0.451 -4.118 -0.269 1.00 98.31 85 ILE A C 1
ATOM 706 O O . ILE A 1 85 ? 1.492 -4.308 0.356 1.00 98.31 85 ILE A O 1
ATOM 710 N N . TYR A 1 86 ? 0.437 -3.780 -1.550 1.00 95.81 86 TYR A N 1
ATOM 711 C CA . TYR A 1 86 ? 1.630 -3.590 -2.363 1.00 95.81 86 TYR A CA 1
ATOM 712 C C . TYR A 1 86 ? 2.029 -2.117 -2.328 1.00 95.81 86 TYR A C 1
ATOM 714 O O . TYR A 1 86 ? 1.252 -1.259 -2.733 1.00 95.81 86 TYR A O 1
ATOM 722 N N . TRP A 1 87 ? 3.230 -1.839 -1.827 1.00 93.69 87 TRP A N 1
ATOM 723 C CA . TRP A 1 87 ? 3.902 -0.543 -1.876 1.00 93.69 87 TRP A CA 1
ATOM 724 C C . TRP A 1 87 ? 4.698 -0.452 -3.170 1.00 93.69 87 TRP A C 1
ATOM 726 O O . TRP A 1 87 ? 5.512 -1.337 -3.452 1.00 93.69 87 TRP A O 1
ATOM 736 N N . VAL A 1 88 ? 4.524 0.639 -3.914 1.00 90.56 88 VAL A N 1
ATOM 737 C CA . VAL A 1 88 ? 5.165 0.846 -5.216 1.00 90.56 88 VAL A CA 1
ATOM 738 C C . VAL A 1 88 ? 5.806 2.233 -5.273 1.00 90.56 88 VAL A C 1
ATOM 740 O O . VAL A 1 88 ? 5.137 3.241 -5.061 1.00 90.56 88 VAL A O 1
ATOM 743 N N . GLY A 1 89 ? 7.100 2.302 -5.583 1.00 84.62 89 GLY A N 1
ATOM 744 C CA . GLY A 1 89 ? 7.850 3.561 -5.644 1.00 84.62 89 GLY A CA 1
ATOM 745 C C . GLY A 1 89 ? 8.477 3.971 -4.312 1.00 84.62 89 GLY A C 1
ATOM 746 O O . GLY A 1 89 ? 8.624 3.165 -3.393 1.00 84.62 89 GLY A O 1
ATOM 747 N N . GLY A 1 90 ? 8.906 5.229 -4.227 1.00 77.44 90 GLY A N 1
ATOM 748 C CA . GLY A 1 90 ? 9.794 5.732 -3.179 1.00 77.44 90 GLY A CA 1
ATOM 749 C C . GLY A 1 90 ? 11.212 5.168 -3.321 1.00 77.44 90 GLY A C 1
ATOM 750 O O . GLY A 1 90 ? 11.405 3.964 -3.499 1.00 77.44 90 GLY A O 1
ATOM 751 N N . THR A 1 91 ? 12.232 6.023 -3.231 1.00 66.44 91 THR A N 1
ATOM 752 C CA . THR A 1 91 ? 13.630 5.559 -3.251 1.00 66.44 91 THR A CA 1
ATOM 753 C C . THR A 1 91 ? 14.039 5.182 -1.831 1.00 66.44 91 THR A C 1
ATOM 755 O O . THR A 1 91 ? 14.066 6.059 -0.975 1.00 66.44 91 THR A O 1
ATOM 758 N N . MET A 1 92 ? 14.364 3.911 -1.570 1.00 58.19 92 MET A N 1
ATOM 759 C CA . MET A 1 92 ? 14.826 3.470 -0.239 1.00 58.19 92 MET A CA 1
ATOM 760 C C . MET A 1 92 ? 16.303 3.048 -0.189 1.00 58.19 92 MET A C 1
ATOM 762 O O . MET A 1 92 ? 16.871 3.021 0.899 1.00 58.19 92 MET A O 1
ATOM 766 N N . ASP A 1 93 ? 16.935 2.796 -1.340 1.00 54.16 93 ASP A N 1
ATOM 767 C CA . ASP A 1 93 ? 18.378 2.548 -1.489 1.00 54.16 93 ASP A CA 1
ATOM 768 C C . ASP A 1 93 ? 18.846 3.008 -2.889 1.00 54.16 93 ASP A C 1
ATOM 770 O O . ASP A 1 93 ? 18.136 2.802 -3.870 1.00 54.16 93 ASP A O 1
ATOM 774 N N . SER A 1 94 ? 20.020 3.648 -2.975 1.00 53.66 94 SER A N 1
ATOM 775 C CA . SER A 1 94 ? 20.862 3.850 -4.179 1.00 53.66 94 SER A CA 1
ATOM 776 C C . SER A 1 94 ? 20.169 4.012 -5.551 1.00 53.66 94 SER A C 1
ATOM 778 O O . SER A 1 94 ? 20.586 3.422 -6.549 1.00 53.66 94 SER A O 1
ATOM 780 N N . TYR A 1 95 ? 19.137 4.861 -5.635 1.00 53.97 95 TYR A N 1
ATOM 781 C CA . TYR A 1 95 ? 18.331 5.086 -6.851 1.00 53.97 95 TYR A CA 1
ATOM 782 C C . TYR A 1 95 ? 17.648 3.826 -7.407 1.00 53.97 95 TYR A C 1
ATOM 784 O O . TYR A 1 95 ? 17.407 3.726 -8.609 1.00 53.97 95 TYR A O 1
ATOM 792 N N . LYS A 1 96 ? 17.300 2.875 -6.541 1.00 61.41 96 LYS A N 1
ATOM 793 C CA . LYS A 1 96 ? 16.325 1.817 -6.807 1.00 61.41 96 LYS A CA 1
ATOM 794 C C . LYS A 1 96 ? 15.019 2.222 -6.129 1.00 61.41 96 LYS A C 1
ATOM 796 O O . LYS A 1 96 ? 14.985 2.478 -4.924 1.00 61.41 96 LYS A O 1
ATOM 801 N N . GLY A 1 97 ? 13.952 2.321 -6.920 1.00 70.69 97 GLY A N 1
ATOM 802 C CA . GLY A 1 97 ? 12.610 2.489 -6.375 1.00 70.69 97 GLY A CA 1
ATOM 803 C C . GLY A 1 97 ? 12.184 1.218 -5.654 1.00 70.69 97 GLY A C 1
ATOM 804 O O . GLY A 1 97 ? 12.731 0.135 -5.891 1.00 70.69 97 GLY A O 1
ATOM 805 N N . SER A 1 98 ? 11.214 1.340 -4.763 1.00 80.94 98 SER A N 1
ATOM 806 C CA . SER A 1 98 ? 10.875 0.248 -3.857 1.00 80.94 98 SER A CA 1
ATOM 807 C C . SER A 1 98 ? 9.663 -0.533 -4.343 1.00 80.94 98 SER A C 1
ATOM 809 O O . SER A 1 98 ? 8.695 0.039 -4.843 1.00 80.94 98 SER A O 1
ATOM 811 N N . PHE A 1 99 ? 9.707 -1.849 -4.156 1.00 90.00 99 PHE A N 1
ATOM 812 C CA . PHE A 1 99 ? 8.537 -2.708 -4.263 1.00 90.00 99 PHE A CA 1
ATOM 813 C C . PHE A 1 99 ? 8.524 -3.644 -3.065 1.00 90.00 99 PHE A C 1
ATOM 815 O O . PHE A 1 99 ? 9.394 -4.503 -2.902 1.00 90.00 99 PHE A O 1
ATOM 822 N N . HIS A 1 100 ? 7.547 -3.436 -2.196 1.00 92.25 100 HIS A N 1
ATOM 823 C CA . HIS A 1 100 ? 7.351 -4.244 -1.004 1.00 92.25 100 HIS A CA 1
ATOM 824 C C . HIS A 1 100 ? 5.891 -4.623 -0.901 1.00 92.25 100 HIS A C 1
ATOM 826 O O . HIS A 1 100 ? 5.017 -3.935 -1.421 1.00 92.25 100 HIS A O 1
ATOM 832 N N . LEU A 1 101 ? 5.624 -5.709 -0.197 1.00 95.06 101 LEU A N 1
ATOM 833 C CA . LEU A 1 101 ? 4.266 -6.131 0.083 1.00 95.06 101 LEU A CA 1
ATOM 834 C C . LEU A 1 101 ? 4.112 -6.358 1.582 1.00 95.06 101 LEU A C 1
ATOM 836 O O . LEU A 1 101 ? 4.961 -6.975 2.224 1.00 95.06 101 LEU A O 1
ATOM 840 N N . TYR A 1 102 ? 3.050 -5.797 2.143 1.00 97.56 102 TYR A N 1
ATOM 841 C CA . TYR A 1 102 ? 2.658 -5.973 3.529 1.00 97.56 102 TYR A CA 1
ATOM 842 C C . TYR A 1 102 ? 1.588 -7.055 3.598 1.00 97.56 102 TYR A C 1
ATOM 844 O O . TYR A 1 102 ? 0.481 -6.896 3.078 1.00 97.56 102 TYR A O 1
ATOM 852 N N . ASP A 1 103 ? 1.931 -8.164 4.238 1.00 98.19 103 ASP A N 1
ATOM 853 C CA . ASP A 1 103 ? 1.039 -9.288 4.466 1.00 98.19 103 ASP A CA 1
ATOM 854 C C . ASP A 1 103 ? 0.169 -9.013 5.703 1.00 98.19 103 ASP A C 1
ATOM 856 O O . ASP A 1 103 ? 0.650 -8.983 6.843 1.00 98.19 103 ASP A O 1
ATOM 860 N N . ILE A 1 104 ? -1.130 -8.789 5.471 1.00 98.38 104 ILE A N 1
ATOM 861 C CA . ILE A 1 104 ? -2.081 -8.340 6.501 1.00 98.38 104 ILE A CA 1
ATOM 862 C C . ILE A 1 104 ? -2.231 -9.367 7.630 1.00 98.38 104 ILE A C 1
ATOM 864 O O . ILE A 1 104 ? -2.427 -8.989 8.787 1.00 98.38 104 ILE A O 1
ATOM 868 N N . LYS A 1 105 ? -2.130 -10.662 7.304 1.00 97.62 105 LYS A N 1
ATOM 869 C CA . LYS A 1 105 ? -2.341 -11.774 8.243 1.00 97.62 105 LYS A CA 1
ATOM 870 C C . LYS A 1 105 ? -1.157 -11.960 9.187 1.00 97.62 105 LYS A C 1
ATOM 872 O O . LYS A 1 105 ? -1.360 -12.185 10.377 1.00 97.62 105 LYS A O 1
ATOM 877 N N . SER A 1 106 ? 0.067 -11.860 8.672 1.00 98.00 106 SER A N 1
ATOM 878 C CA . SER A 1 106 ? 1.294 -12.011 9.466 1.00 98.00 106 SER A CA 1
ATOM 879 C C . SER A 1 106 ? 1.831 -10.700 10.053 1.00 98.00 106 SER A C 1
ATOM 881 O O . SER A 1 106 ? 2.705 -10.758 10.921 1.00 98.00 106 SER A O 1
ATOM 883 N N . ASN A 1 107 ? 1.296 -9.545 9.629 1.00 97.81 107 ASN A N 1
ATOM 884 C CA . ASN A 1 107 ? 1.736 -8.200 10.020 1.00 97.81 107 ASN A CA 1
ATOM 885 C C . ASN A 1 107 ? 3.230 -7.971 9.718 1.00 97.81 107 ASN A C 1
ATOM 887 O O . ASN A 1 107 ? 4.002 -7.577 10.595 1.00 97.81 107 ASN A O 1
ATOM 891 N N . LYS A 1 108 ? 3.651 -8.269 8.483 1.00 97.06 108 LYS A N 1
ATOM 892 C CA . LYS A 1 108 ? 5.054 -8.195 8.040 1.00 97.06 108 LYS A CA 1
ATOM 893 C C . LYS A 1 108 ? 5.179 -7.612 6.642 1.00 97.06 108 LYS A C 1
ATOM 895 O O . LYS A 1 108 ? 4.282 -7.767 5.823 1.00 97.06 108 LYS A O 1
ATOM 900 N N . TRP A 1 109 ? 6.332 -7.005 6.381 1.00 95.06 109 TRP A N 1
ATOM 901 C CA . TRP A 1 109 ? 6.757 -6.581 5.052 1.00 95.06 109 TRP A CA 1
ATOM 902 C C . TRP A 1 109 ? 7.703 -7.617 4.436 1.00 95.06 109 TRP A C 1
ATOM 904 O O . TRP A 1 109 ? 8.665 -8.040 5.076 1.00 95.06 109 TRP A O 1
ATOM 914 N N . GLU A 1 110 ? 7.443 -7.988 3.187 1.00 93.12 110 GLU A N 1
ATOM 915 C CA . GLU A 1 110 ? 8.329 -8.763 2.311 1.00 93.12 110 GLU A CA 1
ATOM 916 C C . GLU A 1 110 ? 8.863 -7.830 1.201 1.00 93.12 110 GLU A C 1
ATOM 918 O O . GLU A 1 110 ? 8.207 -6.853 0.826 1.00 93.12 110 GLU A O 1
ATOM 923 N N . GLN A 1 111 ? 10.062 -8.096 0.674 1.00 90.06 111 GLN A N 1
ATOM 924 C CA . GLN A 1 111 ? 10.604 -7.379 -0.487 1.00 90.06 111 GLN A CA 1
ATOM 925 C C . GLN A 1 111 ? 10.242 -8.124 -1.772 1.00 90.06 111 GLN A C 1
ATOM 927 O O . GLN A 1 111 ? 10.530 -9.312 -1.898 1.00 90.06 111 GLN A O 1
ATOM 932 N N . GLY A 1 112 ? 9.622 -7.419 -2.719 1.00 88.12 112 GLY A N 1
ATOM 933 C CA . GLY A 1 112 ? 9.368 -7.937 -4.058 1.00 88.12 112 GLY A CA 1
ATOM 934 C C . GLY A 1 112 ? 10.536 -7.656 -5.005 1.00 88.12 112 GLY A C 1
ATOM 935 O O . GLY A 1 112 ? 11.373 -6.786 -4.755 1.00 88.12 112 GLY A O 1
ATOM 936 N N . GLN A 1 113 ? 10.579 -8.377 -6.123 1.00 86.50 113 GLN A N 1
ATOM 937 C CA . GLN A 1 113 ? 11.490 -8.063 -7.222 1.00 86.50 113 GLN A CA 1
ATOM 938 C C . GLN A 1 113 ? 11.068 -6.740 -7.882 1.00 86.50 113 GLN A C 1
ATOM 940 O O . GLN A 1 113 ? 9.889 -6.540 -8.171 1.00 86.50 113 GLN A O 1
ATOM 945 N N . ASN A 1 114 ? 12.019 -5.837 -8.132 1.00 83.31 114 ASN A N 1
ATOM 946 C CA . ASN A 1 114 ? 11.782 -4.607 -8.886 1.00 83.31 114 ASN A CA 1
ATOM 947 C C . ASN A 1 114 ? 12.989 -4.245 -9.750 1.00 83.31 114 ASN A C 1
ATOM 949 O O . ASN A 1 114 ? 13.992 -3.723 -9.258 1.00 83.31 114 ASN A O 1
ATOM 953 N N . ASP A 1 115 ? 12.844 -4.462 -11.050 1.00 76.50 115 ASP A N 1
ATOM 954 C CA . ASP A 1 115 ? 13.874 -4.149 -12.035 1.00 76.50 115 ASP A CA 1
ATOM 955 C C . ASP A 1 115 ? 13.688 -2.743 -12.646 1.00 76.50 115 ASP A C 1
ATOM 957 O O . ASP A 1 115 ? 14.658 -2.138 -13.107 1.00 76.50 115 ASP A O 1
ATOM 961 N N . TYR A 1 116 ? 12.475 -2.172 -12.570 1.00 74.94 116 TYR A N 1
ATOM 962 C CA . TYR A 1 116 ? 12.038 -1.055 -13.425 1.00 74.94 116 TYR A CA 1
ATOM 963 C C . TYR A 1 116 ? 11.660 0.237 -12.683 1.00 74.94 116 TYR A C 1
ATOM 965 O O . TYR A 1 116 ? 12.060 1.323 -13.098 1.00 74.94 116 TYR A O 1
ATOM 973 N N . ILE A 1 117 ? 10.901 0.157 -11.587 1.00 75.44 117 ILE A N 1
ATOM 974 C CA . ILE A 1 117 ? 10.317 1.339 -10.930 1.00 75.44 117 ILE A CA 1
ATOM 975 C C . ILE A 1 117 ? 11.381 2.123 -10.174 1.00 75.44 117 ILE A C 1
ATOM 977 O O . ILE A 1 117 ? 12.139 1.533 -9.395 1.00 75.44 117 ILE A O 1
ATOM 981 N N . ARG A 1 118 ? 11.381 3.452 -10.350 1.00 73.94 118 ARG A N 1
ATOM 982 C CA . ARG A 1 118 ? 12.163 4.416 -9.558 1.00 73.94 118 ARG A CA 1
ATOM 983 C C . ARG A 1 118 ? 11.271 5.370 -8.764 1.00 73.94 118 ARG A C 1
ATOM 985 O O . ARG A 1 118 ? 11.355 5.384 -7.540 1.00 73.94 118 ARG A O 1
ATOM 992 N N . ASP A 1 119 ? 10.399 6.101 -9.451 1.00 77.69 119 ASP A N 1
ATOM 993 C CA . ASP A 1 119 ? 9.487 7.103 -8.879 1.00 77.69 119 ASP A CA 1
ATOM 994 C C . ASP A 1 119 ? 8.051 6.840 -9.362 1.00 77.69 119 ASP A C 1
ATOM 996 O O . ASP A 1 119 ? 7.869 6.511 -10.537 1.00 77.69 119 ASP A O 1
ATOM 1000 N N . VAL A 1 120 ? 7.041 6.952 -8.488 1.00 78.50 120 VAL A N 1
ATOM 1001 C CA . VAL A 1 120 ? 5.644 6.565 -8.793 1.00 78.50 120 VAL A CA 1
ATOM 1002 C C . VAL A 1 120 ? 4.681 7.736 -8.639 1.00 78.50 120 VAL A C 1
ATOM 1004 O O . VAL A 1 120 ? 4.711 8.467 -7.651 1.00 78.50 120 VAL A O 1
ATOM 1007 N N . VAL A 1 121 ? 3.788 7.869 -9.624 1.00 80.69 121 VAL A N 1
ATOM 1008 C CA . VAL A 1 121 ? 2.654 8.803 -9.604 1.00 80.69 121 VAL A CA 1
ATOM 1009 C C . VAL A 1 121 ? 1.452 8.159 -8.928 1.00 80.69 121 VAL A C 1
ATOM 1011 O O . VAL A 1 121 ? 0.876 8.748 -8.020 1.00 80.69 121 VAL A O 1
ATOM 1014 N N . SER A 1 122 ? 1.070 6.964 -9.392 1.00 90.31 122 SER A N 1
ATOM 1015 C CA . SER A 1 122 ? -0.001 6.155 -8.811 1.00 90.31 122 SER A CA 1
ATOM 1016 C C . SER A 1 122 ? 0.055 4.705 -9.311 1.00 90.31 122 SER A C 1
ATOM 1018 O O . SER A 1 122 ? 0.650 4.433 -10.364 1.00 90.31 122 SER A O 1
ATOM 1020 N N . CYS A 1 123 ? -0.5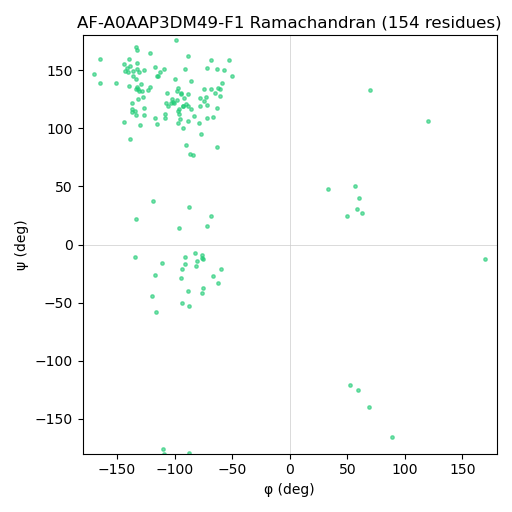74 3.784 -8.580 1.00 93.81 123 CYS A N 1
ATOM 1021 C CA . CYS A 1 123 ? -0.806 2.406 -9.007 1.00 93.81 123 CYS A CA 1
ATOM 1022 C C . CYS A 1 123 ? -2.232 1.924 -8.689 1.00 93.81 123 CYS A C 1
ATOM 1024 O O . CYS A 1 123 ? -2.778 2.259 -7.644 1.00 93.81 123 CYS A O 1
ATOM 1026 N N . GLU A 1 124 ? -2.809 1.089 -9.557 1.00 97.31 124 GLU A N 1
ATOM 1027 C CA . GLU A 1 124 ? -4.175 0.563 -9.404 1.00 97.31 124 GLU A CA 1
ATOM 1028 C C . GLU A 1 124 ? -4.267 -0.915 -9.826 1.00 97.31 124 GLU A C 1
ATOM 1030 O O . GLU A 1 124 ? -3.542 -1.375 -10.715 1.00 97.31 124 GLU A O 1
ATOM 1035 N N . VAL A 1 125 ? -5.164 -1.672 -9.190 1.00 98.19 125 VAL A N 1
ATOM 1036 C CA . VAL A 1 125 ? -5.368 -3.110 -9.418 1.00 98.19 125 VAL A CA 1
ATOM 1037 C C . VAL A 1 125 ? -6.587 -3.348 -10.308 1.00 98.19 125 VAL A C 1
ATOM 1039 O O . VAL A 1 125 ? -7.714 -2.997 -9.965 1.00 98.19 125 VAL A O 1
ATOM 1042 N N . VAL A 1 126 ? -6.377 -4.014 -11.447 1.00 98.00 126 VAL A N 1
ATOM 1043 C CA . VAL A 1 126 ? -7.450 -4.384 -12.383 1.00 98.00 126 VAL A CA 1
ATOM 1044 C C . VAL A 1 126 ? -7.324 -5.866 -12.734 1.00 98.00 126 VAL A C 1
ATOM 1046 O O . VAL A 1 126 ? -6.470 -6.271 -13.525 1.00 98.00 126 VAL A O 1
ATOM 1049 N N . GLY A 1 127 ? -8.188 -6.686 -12.129 1.00 97.38 127 GLY A N 1
ATOM 1050 C CA . GLY A 1 127 ? -8.081 -8.148 -12.174 1.00 97.38 127 GLY A CA 1
ATOM 1051 C C . GLY A 1 127 ? -6.869 -8.642 -11.379 1.00 97.38 127 GLY A C 1
ATOM 1052 O O . GLY A 1 127 ? -6.553 -8.098 -10.324 1.00 97.38 127 GLY A O 1
ATOM 1053 N N . ASP A 1 128 ? -6.160 -9.646 -11.894 1.00 97.94 128 ASP A N 1
ATOM 1054 C CA . ASP A 1 128 ? -4.909 -10.144 -11.303 1.00 97.94 128 ASP A CA 1
ATOM 1055 C C . ASP A 1 128 ? -3.659 -9.370 -11.801 1.00 97.94 128 ASP A C 1
ATOM 1057 O O . ASP A 1 128 ? -2.566 -9.932 -11.902 1.00 97.94 128 ASP A O 1
ATOM 1061 N N . LYS A 1 129 ? -3.799 -8.065 -12.092 1.00 98.06 129 LYS A N 1
ATOM 1062 C CA . LYS A 1 129 ? -2.707 -7.174 -12.531 1.00 98.06 129 LYS A CA 1
ATOM 1063 C C . LYS A 1 129 ? -2.696 -5.831 -11.794 1.00 98.06 129 LYS A C 1
ATOM 1065 O O . LYS A 1 129 ? -3.750 -5.245 -11.549 1.00 98.06 129 LYS A O 1
ATOM 1070 N N . LEU A 1 130 ? -1.495 -5.337 -11.504 1.00 96.88 130 LEU A N 1
ATOM 1071 C CA . LEU A 1 130 ? -1.199 -4.035 -10.903 1.00 96.88 130 LEU A CA 1
ATOM 1072 C C . LEU A 1 130 ? -0.579 -3.117 -11.958 1.00 96.88 130 LEU A C 1
ATOM 1074 O O . LEU A 1 130 ? 0.540 -3.349 -12.415 1.00 96.88 130 LEU A O 1
ATOM 1078 N N . TYR A 1 131 ? -1.310 -2.074 -12.333 1.00 95.25 131 TYR A N 1
ATOM 1079 C CA . TYR A 1 131 ? -0.893 -1.081 -13.318 1.00 95.25 131 TYR A CA 1
ATOM 1080 C C . TYR A 1 131 ? -0.254 0.104 -12.598 1.00 95.25 131 TYR A C 1
ATOM 1082 O O . TYR A 1 131 ? -0.828 0.629 -11.647 1.00 95.25 131 TYR A O 1
ATOM 1090 N N . VAL A 1 132 ? 0.928 0.530 -13.042 1.00 91.94 132 VAL A N 1
ATOM 1091 C CA . VAL A 1 132 ? 1.742 1.550 -12.366 1.00 91.94 132 VAL A CA 1
ATOM 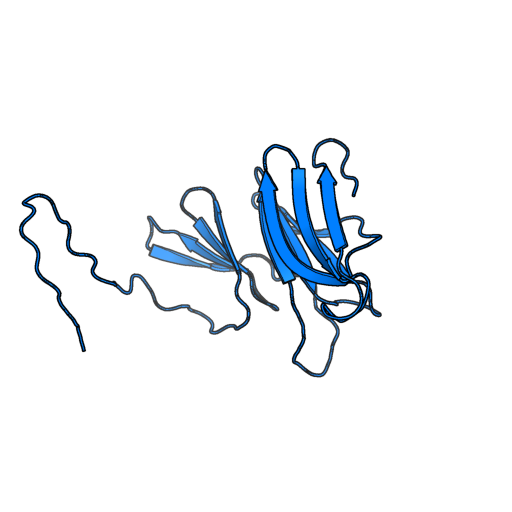1092 C C . VAL A 1 132 ? 2.124 2.649 -13.350 1.00 91.94 132 VAL A C 1
ATOM 1094 O O . VAL A 1 132 ? 2.714 2.379 -14.399 1.00 91.94 132 VAL A O 1
ATOM 1097 N N . ILE A 1 133 ? 1.832 3.899 -12.986 1.00 88.94 133 ILE A N 1
ATOM 1098 C CA . ILE A 1 133 ? 2.314 5.091 -13.688 1.00 88.94 133 ILE A CA 1
ATOM 1099 C C . ILE A 1 133 ? 3.568 5.580 -12.956 1.00 88.94 133 ILE A C 1
ATOM 1101 O O . ILE A 1 133 ? 3.500 6.035 -11.812 1.00 88.94 133 ILE A O 1
ATOM 1105 N N . SER A 1 134 ? 4.714 5.464 -13.623 1.00 81.38 134 SER A N 1
ATOM 1106 C CA . SER A 1 134 ? 6.060 5.624 -13.056 1.00 81.38 134 SER A CA 1
ATOM 1107 C C . SER A 1 134 ? 6.928 6.521 -13.950 1.00 81.38 134 SER A C 1
ATOM 1109 O O . SER A 1 134 ? 6.577 6.800 -15.101 1.00 81.38 134 SER A O 1
ATOM 1111 N N . SER A 1 135 ? 8.106 6.914 -13.465 1.00 69.94 135 SER A N 1
ATOM 1112 C CA . SER A 1 135 ? 9.250 7.240 -14.330 1.00 69.94 135 SER A CA 1
ATOM 1113 C C . SER A 1 135 ? 10.413 6.265 -14.131 1.00 69.94 135 SER A C 1
ATOM 1115 O O . SER A 1 135 ? 10.660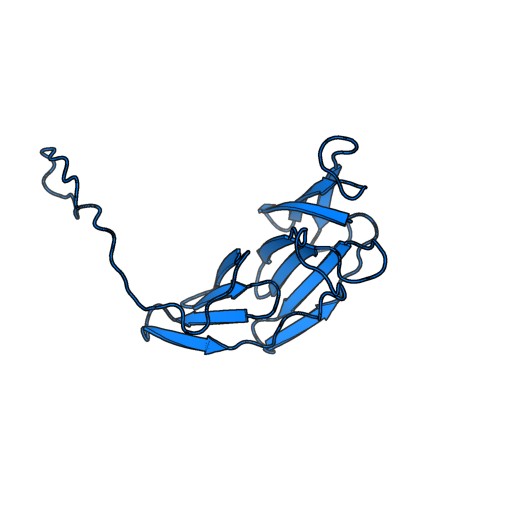 5.796 -13.018 1.00 69.94 135 SER A O 1
ATOM 1117 N N . GLU A 1 136 ? 11.124 5.977 -15.225 1.00 61.09 136 GLU A N 1
ATOM 1118 C CA . GLU A 1 136 ? 12.390 5.221 -15.263 1.00 61.09 136 GLU A CA 1
ATOM 1119 C C . GLU A 1 136 ? 13.556 5.954 -14.578 1.00 61.09 136 GLU A C 1
ATOM 1121 O O . GLU A 1 136 ? 14.478 5.314 -14.082 1.00 61.09 136 GLU A O 1
ATOM 1126 N N . ASP A 1 137 ? 13.518 7.289 -14.539 1.00 61.19 137 ASP A N 1
ATOM 1127 C CA . ASP A 1 137 ? 14.463 8.132 -13.794 1.00 61.19 137 ASP A CA 1
ATOM 1128 C C . ASP A 1 137 ? 13.765 8.773 -12.576 1.00 61.19 137 ASP A C 1
ATOM 1130 O O . ASP A 1 137 ? 12.557 8.623 -12.386 1.00 61.19 137 ASP A O 1
ATOM 1134 N N . ARG A 1 138 ? 14.486 9.580 -11.780 1.00 58.22 138 ARG A N 1
ATOM 1135 C CA . ARG A 1 138 ? 13.935 10.374 -10.653 1.00 58.22 138 ARG A CA 1
ATOM 1136 C C . ARG A 1 138 ? 13.009 11.534 -11.103 1.00 58.22 138 ARG A C 1
ATOM 1138 O O . ARG A 1 138 ? 12.915 12.548 -10.412 1.00 58.22 138 ARG A O 1
ATOM 1145 N N . SER A 1 139 ? 12.383 11.480 -12.286 1.00 59.97 139 SER A N 1
ATOM 1146 C CA . SER A 1 139 ? 11.455 12.540 -12.696 1.00 59.97 139 SER A CA 1
ATOM 1147 C C . SER A 1 139 ? 10.522 12.245 -13.875 1.00 59.97 139 SER A C 1
ATOM 1149 O O . SER A 1 139 ? 10.922 11.781 -14.943 1.00 59.97 139 SER A O 1
ATOM 1151 N N . LEU A 1 140 ? 9.285 12.708 -13.698 1.00 56.38 140 LEU A N 1
ATOM 1152 C CA . LEU A 1 140 ? 8.117 12.506 -14.554 1.00 56.38 140 LEU A CA 1
ATOM 1153 C C . LEU A 1 140 ? 8.097 13.346 -15.848 1.00 56.38 140 LEU A C 1
ATOM 1155 O O . LEU A 1 140 ? 7.220 13.143 -16.690 1.00 56.38 140 LEU A O 1
ATOM 1159 N N . TRP A 1 141 ? 9.010 14.312 -16.022 1.00 55.69 141 TRP A N 1
ATOM 1160 C CA . TRP A 1 141 ? 9.106 15.091 -17.270 1.00 55.69 141 TRP A CA 1
ATOM 1161 C C . TRP A 1 141 ? 9.760 14.284 -18.399 1.00 55.69 141 TRP A C 1
ATOM 1163 O O . TRP A 1 141 ? 9.386 14.454 -19.558 1.00 55.69 141 TRP A O 1
ATOM 1173 N N . TYR A 1 142 ? 10.761 13.463 -18.057 1.00 53.56 142 TYR A N 1
ATOM 1174 C CA . TYR A 1 142 ? 11.889 13.179 -18.959 1.00 53.56 142 TYR A CA 1
ATOM 1175 C C . TYR A 1 142 ? 11.954 11.694 -19.368 1.00 53.56 142 TYR A C 1
ATOM 1177 O O . TYR A 1 142 ? 12.366 11.414 -20.493 1.00 53.56 142 TYR A O 1
ATOM 1185 N N . LYS A 1 143 ? 11.425 10.766 -18.556 1.00 65.94 143 LYS A N 1
ATOM 1186 C CA . LYS A 1 143 ? 10.937 9.452 -19.022 1.00 65.94 143 LYS A CA 1
ATOM 1187 C C . LYS A 1 143 ? 9.641 9.097 -18.292 1.00 65.94 143 LYS A C 1
ATOM 1189 O O . LYS A 1 143 ? 9.551 9.302 -17.086 1.00 65.94 143 LYS A O 1
ATOM 1194 N N . LYS A 1 144 ? 8.638 8.581 -19.006 1.00 65.12 144 LYS A N 1
ATOM 1195 C CA . LYS A 1 144 ? 7.345 8.150 -18.443 1.00 65.12 144 LYS A CA 1
ATOM 1196 C C . LYS A 1 144 ? 7.103 6.694 -18.800 1.00 65.12 144 LYS A C 1
ATOM 1198 O O . LYS A 1 144 ? 7.226 6.334 -19.968 1.00 65.12 144 LYS A O 1
ATOM 1203 N N . SER A 1 145 ? 6.696 5.909 -17.815 1.00 75.38 145 SER A N 1
ATOM 1204 C CA . SER A 1 145 ? 6.642 4.452 -17.909 1.00 75.38 145 SER A CA 1
ATOM 1205 C C . SER A 1 145 ? 5.285 3.960 -17.408 1.00 75.38 145 SER A C 1
ATOM 1207 O O . SER A 1 145 ? 4.806 4.394 -16.359 1.00 75.38 145 SER A O 1
ATOM 1209 N N . PHE A 1 146 ? 4.663 3.059 -18.166 1.00 87.12 146 PHE A N 1
ATOM 1210 C CA . PHE A 1 146 ? 3.416 2.385 -17.801 1.00 87.12 146 PHE A CA 1
ATOM 1211 C C . PHE A 1 146 ? 3.727 0.897 -17.641 1.00 87.12 146 PHE A C 1
ATOM 1213 O O . PHE A 1 146 ? 3.976 0.207 -18.628 1.00 87.12 146 PHE A O 1
ATOM 1220 N N . LEU A 1 147 ? 3.809 0.445 -16.391 1.00 89.25 147 LEU A N 1
ATOM 1221 C CA . LEU A 1 147 ? 4.331 -0.871 -16.007 1.00 89.25 147 LEU A CA 1
ATOM 1222 C C . LEU A 1 147 ? 3.195 -1.733 -15.445 1.00 89.25 147 LEU A C 1
ATOM 1224 O O . LEU A 1 147 ? 2.248 -1.191 -14.871 1.00 89.25 147 LEU A O 1
ATOM 1228 N N . VAL A 1 148 ? 3.256 -3.057 -15.626 1.00 93.31 148 VAL A N 1
ATOM 1229 C CA . VAL A 1 148 ? 2.119 -3.950 -15.337 1.00 93.31 148 VAL A CA 1
ATOM 1230 C C . VAL A 1 148 ? 2.577 -5.234 -14.647 1.00 93.31 148 VAL A C 1
ATOM 1232 O O . VAL A 1 148 ? 2.839 -6.238 -15.304 1.00 93.31 148 VAL A O 1
ATOM 1235 N N . TYR A 1 149 ? 2.607 -5.229 -13.314 1.00 94.25 149 TYR A N 1
ATOM 1236 C CA . TYR A 1 149 ? 2.921 -6.434 -12.546 1.00 94.25 149 TYR A CA 1
ATOM 1237 C C . TYR A 1 149 ? 1.758 -7.429 -12.595 1.00 94.25 149 TYR A C 1
ATOM 1239 O O . TYR A 1 149 ? 0.614 -7.091 -12.283 1.00 94.25 149 TYR A O 1
ATOM 1247 N N . ASP A 1 150 ? 2.049 -8.666 -12.979 1.00 95.94 150 ASP A N 1
ATOM 1248 C CA . ASP A 1 150 ? 1.116 -9.786 -12.973 1.00 95.94 150 ASP A CA 1
ATOM 1249 C C . ASP A 1 150 ? 1.232 -10.553 -11.650 1.00 95.94 150 ASP A C 1
ATOM 1251 O O . ASP A 1 150 ? 2.288 -11.085 -11.299 1.00 95.94 150 ASP A O 1
ATOM 1255 N N . PHE A 1 151 ? 0.135 -10.620 -10.896 1.00 96.50 151 PHE A N 1
ATOM 1256 C CA . PHE A 1 151 ? 0.127 -11.269 -9.588 1.00 96.50 151 PHE A CA 1
ATOM 1257 C C . PHE A 1 151 ? 0.109 -12.807 -9.650 1.00 96.50 151 PHE A C 1
ATOM 1259 O O . PHE A 1 151 ? 0.268 -13.446 -8.608 1.00 96.50 151 PHE A O 1
ATOM 1266 N N . LEU A 1 152 ? -0.127 -13.410 -10.820 1.00 95.75 152 LEU A N 1
ATOM 1267 C CA . LEU A 1 152 ? -0.148 -14.863 -11.010 1.00 95.75 152 LEU A CA 1
ATOM 1268 C C . LEU A 1 152 ? 1.253 -15.393 -11.333 1.00 95.75 152 LEU A C 1
ATOM 1270 O O . LEU A 1 152 ? 1.642 -16.435 -10.807 1.00 95.75 152 LEU A O 1
ATOM 1274 N N . THR A 1 153 ? 2.025 -14.668 -12.150 1.00 94.75 153 THR A N 1
ATOM 1275 C CA . THR A 1 153 ? 3.435 -14.996 -12.445 1.00 94.75 153 THR A CA 1
ATOM 1276 C C . THR A 1 153 ? 4.429 -14.326 -11.497 1.00 94.75 153 THR A C 1
ATOM 1278 O O . THR A 1 153 ? 5.566 -14.781 -11.406 1.00 94.75 153 THR A O 1
ATOM 1281 N N . SER A 1 154 ? 4.008 -13.292 -10.760 1.00 91.88 154 SER A N 1
ATOM 1282 C CA . SER A 1 154 ? 4.865 -12.445 -9.913 1.00 91.88 154 SER A CA 1
ATOM 1283 C C . SER A 1 154 ? 5.980 -11.722 -10.684 1.00 91.88 154 SER A C 1
ATOM 1285 O O . SER A 1 154 ? 7.109 -11.605 -10.208 1.00 91.88 154 SER A O 1
ATOM 1287 N N . THR A 1 155 ? 5.659 -11.233 -11.886 1.00 90.81 155 THR A N 1
ATOM 1288 C CA . THR A 1 155 ? 6.590 -10.536 -12.793 1.00 90.81 155 THR A CA 1
ATOM 1289 C C . THR A 1 155 ? 6.045 -9.182 -13.235 1.00 90.81 155 THR A C 1
ATOM 1291 O O . THR A 1 155 ? 4.832 -9.025 -13.362 1.00 90.81 155 THR A O 1
ATOM 1294 N N . TRP A 1 156 ? 6.950 -8.237 -13.502 1.00 89.19 156 TRP A N 1
ATOM 1295 C CA . TRP A 1 156 ? 6.682 -6.970 -14.201 1.00 89.19 156 TRP A CA 1
ATOM 1296 C C . TRP A 1 156 ? 6.500 -7.144 -15.718 1.00 89.19 156 TRP A C 1
ATOM 1298 O O . TRP A 1 156 ? 6.738 -8.275 -16.206 1.00 89.19 156 TRP A O 1
#

Organism: Brevibacillus laterosporus (NCBI:txid1465)

Nearest PDB structures (foldseek):
  4zgc-assembly1_A  TM=7.054E-01  e=2.832E-05  Plasmodium falciparum
  5uzw-assembly2_B  TM=5.916E-01  e=1.417E-01  Gypsophila vaccaria
  7wb4-assembly1_N  TM=5.525E-01  e=3.321E-01  Xenopus laevis
  7r5j-assembly1_T0  TM=5.347E-01  e=5.965E-01  Homo sapiens
  8gex-assembly5_E  TM=6.245E-01  e=2.141E+00  Bacteroides thetaiotaomicron